Protein AF-A0A4R0UDD2-F1 (afdb_monomer_lite)

Organism: Bifidobacterium longum subsp. longum (NCBI:txid1679)

pLDDT: mean 87.97, std 8.01, range [45.84, 95.06]

Sequence (91 aa):
MGTDTGYVKVAADPEQVDGTILDGRDYSSGQLPQENIRIIKEADATLRLNLGTQLDALYDRPHKEITNEGGTLIIIHDADSSEWHFFECLV

Radius of gyration: 12.59 Å; chains: 1; bounding box: 29×22×33 Å

Secondary structure (DSSP, 8-state):
-PPEEEEEEEE--TTT-TTSTT-GGG-B-SPPPHHHHHHHHHHHHHH----SS-GGGGTTS-EEEEEETTEEEEEEEETTTTEEEEEEEE-

Structure (mmCIF, N/CA/C/O backbone):
data_AF-A0A4R0UDD2-F1
#
_entry.id   AF-A0A4R0UDD2-F1
#
loop_
_atom_site.group_PDB
_atom_site.id
_atom_site.type_symbol
_atom_site.label_atom_id
_atom_site.label_alt_id
_atom_site.label_comp_id
_atom_site.label_asym_id
_atom_site.label_entity_id
_atom_site.label_seq_id
_atom_site.pdbx_PDB_ins_code
_atom_site.Cartn_x
_atom_site.Cartn_y
_atom_site.Cartn_z
_atom_site.occupancy
_atom_site.B_iso_or_equiv
_atom_site.auth_seq_id
_atom_site.auth_comp_id
_atom_site.auth_asym_id
_atom_site.auth_atom_id
_atom_site.pdbx_PDB_model_num
ATOM 1 N N . MET A 1 1 ? -15.080 -0.262 17.065 1.00 45.84 1 MET A N 1
ATOM 2 C CA . MET A 1 1 ? -14.568 -1.556 16.579 1.00 45.84 1 MET A CA 1
ATOM 3 C C . MET A 1 1 ? -13.209 -1.239 15.995 1.00 45.84 1 MET A C 1
ATOM 5 O O . MET A 1 1 ? -13.121 -0.227 15.311 1.00 45.84 1 MET A O 1
ATOM 9 N N . GLY A 1 2 ? -12.153 -1.909 16.455 1.00 55.78 2 GLY A N 1
ATOM 10 C CA . GLY A 1 2 ? -10.795 -1.591 16.011 1.00 55.78 2 GLY A CA 1
ATOM 11 C C . GLY A 1 2 ? -10.629 -2.078 14.582 1.00 55.78 2 GLY A C 1
ATOM 12 O O . GLY A 1 2 ? -10.931 -3.234 14.324 1.00 55.78 2 GLY A O 1
ATOM 13 N N . THR A 1 3 ? -10.240 -1.192 13.676 1.00 67.81 3 THR A N 1
ATOM 14 C CA . THR A 1 3 ? -9.787 -1.567 12.339 1.00 67.81 3 THR A CA 1
ATOM 15 C C . THR A 1 3 ? -8.406 -2.191 12.482 1.00 67.81 3 THR A C 1
ATOM 17 O O . THR A 1 3 ? -7.484 -1.537 12.981 1.00 67.81 3 THR A O 1
ATOM 20 N N . ASP A 1 4 ? -8.266 -3.454 12.092 1.00 86.25 4 ASP A N 1
ATOM 21 C CA . ASP A 1 4 ? -6.961 -4.107 12.070 1.00 86.25 4 ASP A CA 1
ATOM 22 C C . ASP A 1 4 ? -6.199 -3.606 10.841 1.00 86.25 4 ASP A C 1
ATOM 24 O O . ASP A 1 4 ? -6.708 -3.643 9.720 1.00 86.25 4 ASP A O 1
ATOM 28 N N . THR A 1 5 ? -4.989 -3.083 11.053 1.00 89.38 5 THR A N 1
ATOM 29 C CA . THR A 1 5 ? -4.149 -2.560 9.971 1.00 89.38 5 THR A CA 1
ATOM 30 C C . THR A 1 5 ? -2.945 -3.459 9.722 1.00 89.38 5 THR A C 1
ATOM 32 O O . THR A 1 5 ? -2.303 -3.948 10.654 1.00 89.38 5 THR A O 1
ATOM 35 N N . GLY A 1 6 ? -2.641 -3.678 8.445 1.00 91.31 6 GLY A N 1
ATOM 36 C CA . GLY A 1 6 ? -1.516 -4.477 7.972 1.00 91.31 6 GLY A CA 1
ATOM 37 C C . GLY A 1 6 ? -0.590 -3.661 7.079 1.00 91.31 6 GLY A C 1
ATOM 38 O O . GLY A 1 6 ? -1.017 -2.725 6.402 1.00 91.31 6 GLY A O 1
ATOM 39 N N . TYR A 1 7 ? 0.694 -4.019 7.068 1.00 94.50 7 TYR A N 1
ATOM 40 C CA . TYR A 1 7 ? 1.665 -3.433 6.151 1.00 94.50 7 TYR A CA 1
ATOM 41 C C . TYR A 1 7 ? 2.676 -4.464 5.663 1.00 94.50 7 TYR A C 1
ATOM 43 O O . TYR A 1 7 ? 3.260 -5.201 6.461 1.00 94.50 7 TYR A O 1
ATOM 51 N N . VAL A 1 8 ? 2.937 -4.457 4.356 1.00 94.44 8 VAL A N 1
ATOM 52 C CA . VAL A 1 8 ? 4.004 -5.241 3.731 1.00 94.44 8 VAL A CA 1
ATOM 53 C C . VAL A 1 8 ? 4.761 -4.362 2.743 1.00 94.44 8 VAL A C 1
ATOM 55 O O . VAL A 1 8 ? 4.167 -3.612 1.973 1.00 94.44 8 VAL A O 1
ATOM 58 N N . LYS A 1 9 ? 6.089 -4.487 2.741 1.00 93.25 9 LYS A N 1
ATOM 59 C CA . LYS A 1 9 ? 6.953 -3.911 1.712 1.00 93.25 9 LYS A CA 1
ATOM 60 C C . LYS A 1 9 ? 7.561 -5.022 0.875 1.00 93.25 9 LYS A C 1
ATOM 62 O O . LYS A 1 9 ? 8.113 -5.970 1.433 1.00 93.25 9 LYS A O 1
ATOM 67 N N . VAL A 1 10 ? 7.477 -4.898 -0.443 1.00 91.56 10 VAL A N 1
ATOM 68 C CA . VAL A 1 10 ? 8.015 -5.877 -1.393 1.00 91.56 10 VAL A CA 1
ATOM 69 C C . VAL A 1 10 ? 8.947 -5.169 -2.357 1.00 91.56 10 VAL A C 1
ATOM 71 O O . VAL A 1 10 ? 8.559 -4.166 -2.941 1.00 91.56 10 VAL A O 1
ATOM 74 N N . ALA A 1 11 ? 10.147 -5.712 -2.550 1.00 90.19 11 ALA A N 1
ATOM 75 C CA . ALA A 1 11 ? 11.038 -5.287 -3.620 1.00 90.19 11 ALA A CA 1
ATOM 76 C C . ALA A 1 11 ? 10.939 -6.269 -4.795 1.00 90.19 11 ALA A C 1
ATOM 78 O O . ALA A 1 11 ? 11.046 -7.480 -4.589 1.00 90.19 11 ALA A O 1
ATOM 79 N N . ALA A 1 12 ? 10.732 -5.765 -6.008 1.00 86.94 12 ALA A N 1
ATOM 80 C CA . ALA A 1 12 ? 10.626 -6.572 -7.222 1.00 86.94 12 ALA A CA 1
ATOM 81 C C . ALA A 1 12 ? 11.195 -5.819 -8.431 1.00 86.94 12 ALA A C 1
ATOM 83 O O . ALA A 1 12 ? 11.233 -4.599 -8.443 1.00 86.94 12 ALA A O 1
ATOM 84 N N . ASP A 1 13 ? 11.647 -6.525 -9.461 1.00 86.25 13 ASP A N 1
ATOM 85 C CA . ASP A 1 13 ? 12.079 -5.872 -10.700 1.00 86.25 13 ASP A CA 1
ATOM 86 C C . ASP A 1 13 ? 10.841 -5.429 -11.510 1.00 86.25 13 ASP A C 1
ATOM 88 O O . ASP A 1 13 ? 10.071 -6.305 -11.921 1.00 86.25 13 ASP A O 1
ATOM 92 N N . PRO A 1 14 ? 10.623 -4.118 -11.761 1.00 80.38 14 PRO A N 1
ATOM 93 C CA . PRO A 1 14 ? 9.472 -3.632 -12.523 1.00 80.38 14 PRO A CA 1
ATOM 94 C C . PRO A 1 14 ? 9.358 -4.244 -13.926 1.00 80.38 14 PRO A C 1
ATOM 96 O O . PRO A 1 14 ? 8.256 -4.348 -14.460 1.00 80.38 14 PRO A O 1
ATOM 99 N N . GLU A 1 15 ? 10.471 -4.680 -14.524 1.00 83.19 15 GLU A N 1
ATOM 100 C CA . GLU A 1 15 ? 10.468 -5.315 -15.846 1.00 83.19 15 GLU A CA 1
ATOM 101 C C . GLU A 1 15 ? 9.970 -6.772 -15.807 1.00 83.19 15 GLU A C 1
ATOM 103 O O . GLU A 1 15 ? 9.609 -7.331 -16.842 1.00 83.19 15 GLU A O 1
ATOM 108 N N . GLN A 1 16 ? 9.916 -7.393 -14.623 1.00 83.69 16 GLN A N 1
ATOM 109 C CA . GLN A 1 16 ? 9.560 -8.807 -14.441 1.00 83.69 16 GLN A CA 1
ATOM 110 C C . GLN A 1 16 ? 8.177 -9.028 -13.809 1.00 83.69 16 GLN A C 1
ATOM 112 O O . GLN A 1 16 ? 7.758 -10.174 -13.652 1.00 83.69 16 GLN A O 1
ATOM 117 N N . VAL A 1 17 ? 7.452 -7.965 -13.444 1.00 84.88 17 VAL A N 1
ATOM 118 C CA . VAL A 1 17 ? 6.148 -8.054 -12.752 1.00 84.88 17 VAL A CA 1
ATOM 119 C C . VAL A 1 17 ? 4.924 -8.047 -13.685 1.00 84.88 17 VAL A C 1
ATOM 121 O O . VAL A 1 17 ? 3.793 -7.893 -13.214 1.00 84.88 17 VAL A O 1
ATOM 124 N N . ASP A 1 18 ? 5.125 -8.246 -14.990 1.00 81.56 18 ASP A N 1
ATOM 125 C CA . ASP A 1 18 ? 4.063 -8.290 -16.009 1.00 81.56 18 ASP A CA 1
ATOM 126 C C . ASP A 1 18 ? 2.972 -9.328 -15.676 1.00 81.56 18 ASP A C 1
ATOM 128 O O . ASP A 1 18 ? 3.254 -10.473 -15.315 1.00 81.56 18 ASP A O 1
ATOM 132 N N . GLY A 1 19 ? 1.704 -8.920 -15.783 1.00 79.19 19 GLY A N 1
ATOM 133 C CA . GLY A 1 19 ? 0.544 -9.785 -15.546 1.00 79.19 19 GLY A CA 1
ATOM 134 C C . GLY A 1 19 ? 0.256 -10.091 -14.071 1.00 79.19 19 GLY A C 1
ATOM 135 O O . GLY A 1 19 ? -0.587 -10.941 -13.775 1.00 79.19 19 GLY A O 1
ATOM 136 N N . THR A 1 20 ? 0.933 -9.416 -13.139 1.00 84.62 20 THR A N 1
ATOM 137 C CA . THR A 1 20 ? 0.700 -9.550 -11.693 1.00 84.62 20 THR A CA 1
ATOM 138 C C . THR A 1 20 ? -0.082 -8.364 -11.128 1.00 84.62 20 THR A C 1
ATOM 140 O O . THR A 1 20 ? -0.336 -7.372 -11.803 1.00 84.62 20 THR A O 1
ATOM 143 N N . ILE A 1 21 ? -0.449 -8.429 -9.846 1.00 84.44 21 ILE A N 1
ATOM 144 C CA . ILE A 1 21 ? -1.055 -7.292 -9.136 1.00 84.44 21 ILE A CA 1
ATOM 145 C C . ILE A 1 21 ? -0.123 -6.071 -9.043 1.00 84.44 21 ILE A C 1
ATOM 147 O O . ILE A 1 21 ? -0.616 -4.959 -8.886 1.00 84.44 21 ILE A O 1
ATOM 151 N N . LEU A 1 22 ? 1.192 -6.294 -9.150 1.00 87.38 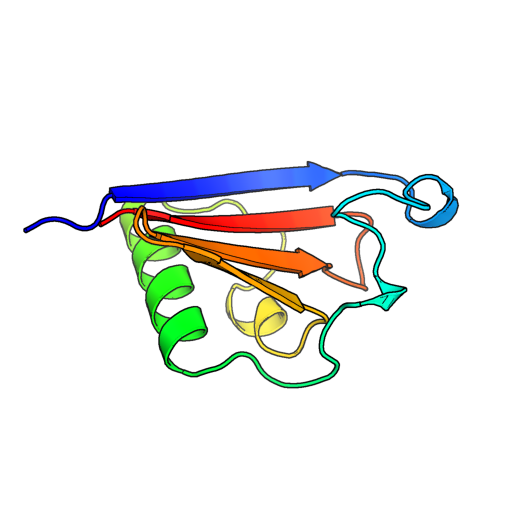22 LEU A N 1
ATOM 152 C CA . LEU A 1 22 ? 2.236 -5.268 -9.120 1.00 87.38 22 LEU A CA 1
ATOM 153 C C . LEU A 1 22 ? 2.402 -4.548 -10.462 1.00 87.38 22 LEU A C 1
ATOM 155 O O . LEU A 1 22 ? 3.103 -3.540 -10.535 1.00 87.38 22 LEU A O 1
ATOM 159 N N . ASP A 1 23 ? 1.781 -5.074 -11.517 1.00 85.25 23 ASP A N 1
ATOM 160 C CA . ASP A 1 23 ? 1.818 -4.494 -12.846 1.00 85.25 23 ASP A CA 1
ATOM 161 C C . ASP A 1 23 ? 1.192 -3.092 -12.840 1.00 85.25 23 ASP A C 1
ATOM 163 O O . ASP A 1 23 ? -0.013 -2.907 -12.636 1.00 85.25 23 ASP A O 1
ATOM 167 N N . GLY A 1 24 ? 2.047 -2.095 -13.066 1.00 76.94 24 GLY A N 1
ATOM 168 C CA . GLY A 1 24 ? 1.718 -0.678 -12.957 1.00 76.94 24 GLY A CA 1
ATOM 169 C C . GLY A 1 24 ? 0.762 -0.148 -14.027 1.00 76.94 24 GLY A C 1
ATOM 170 O O . GLY A 1 24 ? 0.327 0.995 -13.917 1.00 76.94 24 GLY A O 1
ATOM 171 N N . ARG A 1 25 ? 0.421 -0.930 -15.064 1.00 82.44 25 ARG A N 1
ATOM 172 C CA . ARG A 1 25 ? -0.433 -0.463 -16.176 1.00 82.44 25 ARG A CA 1
ATOM 173 C C . ARG A 1 25 ? -1.833 -0.035 -15.732 1.00 82.44 25 ARG A C 1
ATOM 175 O O . ARG A 1 25 ? -2.401 0.873 -16.333 1.00 82.44 25 ARG A O 1
ATOM 182 N N . ASP A 1 26 ? -2.342 -0.646 -14.666 1.00 82.56 26 ASP A N 1
ATOM 183 C CA . ASP A 1 26 ? -3.666 -0.355 -14.103 1.00 82.56 26 ASP A CA 1
ATOM 184 C C . ASP A 1 26 ? -3.616 0.611 -12.908 1.00 82.56 26 ASP A C 1
ATOM 186 O O . ASP A 1 26 ? -4.621 0.794 -12.217 1.00 82.56 26 ASP A O 1
ATOM 190 N N . TYR A 1 27 ? -2.449 1.177 -12.594 1.00 89.06 27 TYR A N 1
ATOM 191 C CA . TYR A 1 27 ? -2.309 2.057 -11.440 1.00 89.06 27 TYR A CA 1
ATOM 192 C C . TYR A 1 27 ? -2.839 3.448 -11.780 1.00 89.06 27 TYR A C 1
ATOM 194 O O . TYR A 1 27 ? -2.595 3.999 -12.855 1.00 89.06 27 TYR A O 1
ATOM 202 N N . SER A 1 28 ? -3.539 4.043 -10.822 1.00 88.25 28 SER A N 1
ATOM 203 C CA . SER A 1 28 ? -3.973 5.429 -10.890 1.00 88.25 28 SER A CA 1
ATOM 204 C C . SER A 1 28 ? -2.763 6.355 -10.952 1.00 88.25 28 SER A C 1
ATOM 206 O O . SER A 1 28 ? -1.835 6.242 -10.149 1.00 88.25 28 SER A O 1
ATOM 208 N N . SER A 1 29 ? -2.802 7.319 -11.870 1.00 79.88 29 SER A N 1
ATOM 209 C CA . SER A 1 29 ? -1.878 8.452 -11.892 1.00 79.88 29 SER A CA 1
ATOM 210 C C . SER A 1 29 ? -2.521 9.638 -11.169 1.00 79.88 29 SER A C 1
ATOM 212 O O . SER A 1 29 ? -3.447 10.254 -11.702 1.00 79.88 29 SER A O 1
ATOM 214 N N . GLY A 1 30 ? -2.067 9.958 -9.957 1.00 82.50 30 GLY A N 1
ATOM 215 C CA . GLY A 1 30 ? -2.572 11.096 -9.188 1.00 82.50 30 GLY A CA 1
ATOM 216 C C . GLY A 1 30 ? -2.460 10.905 -7.680 1.00 82.50 30 GLY A C 1
ATOM 217 O O . GLY A 1 30 ? -2.034 9.854 -7.206 1.00 82.50 30 GLY A O 1
ATOM 218 N N . GLN A 1 31 ? -2.866 11.936 -6.941 1.00 90.44 31 GLN A N 1
ATOM 219 C CA . GLN A 1 31 ? -2.852 11.931 -5.482 1.00 90.44 31 GLN A CA 1
ATOM 220 C C . GLN A 1 31 ? -3.821 10.884 -4.915 1.00 90.44 31 GLN A C 1
ATOM 222 O O . GLN A 1 31 ? -4.936 10.717 -5.417 1.00 90.44 31 GLN A O 1
ATOM 227 N N . LEU A 1 32 ? -3.411 10.215 -3.838 1.00 93.50 32 LEU A N 1
ATOM 228 C CA . LEU A 1 32 ? -4.255 9.289 -3.091 1.00 93.50 32 LEU A CA 1
ATOM 229 C C . LEU A 1 32 ? -5.540 9.965 -2.580 1.00 93.50 32 LEU A C 1
ATOM 231 O O . LEU A 1 32 ? -5.498 11.102 -2.092 1.00 93.50 32 LEU A O 1
ATOM 235 N N . PRO A 1 33 ? -6.678 9.247 -2.587 1.00 92.56 33 PRO A N 1
ATOM 236 C CA . PRO A 1 33 ? -7.877 9.671 -1.877 1.00 92.56 33 PRO A CA 1
ATOM 237 C C . PRO A 1 33 ? -7.597 9.960 -0.394 1.00 92.56 33 PRO A C 1
ATOM 239 O O . PRO A 1 33 ? -6.796 9.279 0.247 1.00 92.56 33 PRO A O 1
ATOM 242 N N . GLN A 1 34 ? -8.303 10.940 0.181 1.00 92.56 34 GLN A N 1
ATOM 243 C CA . GLN A 1 34 ? -8.118 11.341 1.586 1.00 92.56 34 GLN A CA 1
ATOM 244 C C . GLN A 1 34 ? -8.329 10.185 2.577 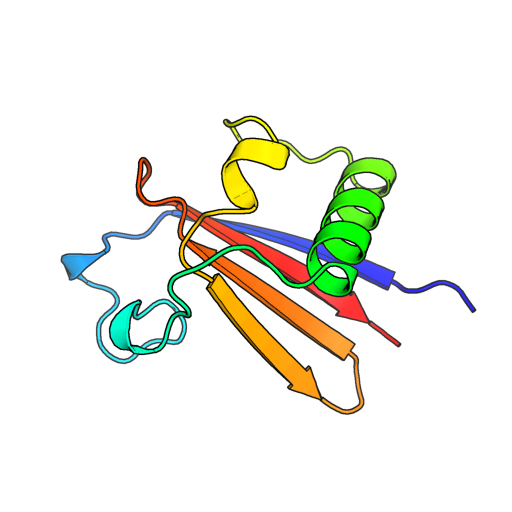1.00 92.56 34 GLN A C 1
ATOM 246 O O . GLN A 1 34 ? -7.629 10.117 3.585 1.00 92.56 34 GLN A O 1
ATOM 251 N N . GLU A 1 35 ? -9.243 9.257 2.279 1.00 91.06 35 GLU A N 1
ATOM 252 C CA . GLU A 1 35 ? -9.462 8.075 3.121 1.00 91.06 35 GLU A CA 1
ATOM 253 C C . GLU A 1 35 ? -8.261 7.118 3.084 1.00 91.06 35 GLU A C 1
ATOM 255 O O . GLU A 1 35 ? -7.815 6.649 4.127 1.00 91.06 35 GLU A O 1
ATOM 260 N N . ASN A 1 36 ? -7.643 6.923 1.917 1.00 92.94 36 ASN A N 1
ATOM 261 C CA . ASN A 1 36 ? -6.448 6.087 1.782 1.00 92.94 36 ASN A CA 1
ATOM 262 C C . ASN A 1 36 ? -5.259 6.707 2.528 1.00 92.94 36 ASN A C 1
ATOM 264 O O . ASN A 1 36 ? -4.535 6.009 3.235 1.00 92.94 36 ASN A O 1
ATOM 268 N N . ILE A 1 37 ? -5.100 8.034 2.452 1.00 94.62 37 ILE A N 1
ATOM 269 C CA . ILE A 1 37 ? -4.105 8.770 3.250 1.00 94.62 37 ILE A CA 1
ATOM 270 C C . ILE A 1 37 ? -4.351 8.562 4.747 1.00 94.62 37 ILE A C 1
ATOM 272 O O . ILE A 1 37 ? -3.404 8.389 5.515 1.00 94.62 37 ILE A O 1
ATOM 276 N N . ARG A 1 38 ? -5.614 8.590 5.183 1.00 92.12 38 ARG A N 1
ATOM 277 C CA . ARG A 1 38 ? -5.973 8.356 6.581 1.00 92.12 38 ARG A CA 1
ATOM 278 C C . ARG A 1 38 ? -5.601 6.938 7.022 1.00 92.12 38 ARG A C 1
ATOM 280 O O . ARG A 1 38 ? -4.927 6.810 8.039 1.00 92.12 38 ARG A O 1
ATOM 287 N N . ILE A 1 39 ? -5.957 5.917 6.244 1.00 91.19 39 ILE A N 1
ATOM 288 C CA . ILE A 1 39 ? -5.599 4.513 6.508 1.00 91.19 39 ILE A CA 1
ATOM 289 C C . ILE A 1 39 ? -4.080 4.352 6.639 1.00 91.19 39 ILE A C 1
ATOM 291 O O . ILE A 1 39 ? -3.594 3.773 7.607 1.00 91.19 39 ILE A O 1
ATOM 295 N N . ILE A 1 40 ? -3.320 4.917 5.701 1.00 93.69 40 ILE A N 1
ATOM 296 C CA . ILE A 1 40 ? -1.855 4.840 5.691 1.00 93.69 40 ILE A CA 1
ATOM 297 C C . ILE A 1 40 ? -1.250 5.506 6.933 1.00 93.69 40 ILE A C 1
ATOM 299 O O . ILE A 1 40 ? -0.341 4.952 7.549 1.00 93.69 40 ILE A O 1
ATOM 303 N N . LYS A 1 41 ? -1.773 6.667 7.345 1.00 93.12 41 LYS A N 1
ATOM 304 C CA . LYS A 1 41 ? -1.343 7.345 8.580 1.00 93.12 41 LYS A CA 1
ATOM 305 C C . LYS A 1 41 ? -1.671 6.540 9.833 1.00 93.12 41 LYS A C 1
ATOM 307 O O . LYS A 1 41 ? -0.863 6.508 10.757 1.00 93.12 41 LYS A O 1
ATOM 312 N N . GLU A 1 42 ? -2.844 5.915 9.885 1.00 91.38 42 GLU A N 1
ATOM 313 C CA . GLU A 1 42 ? -3.244 5.057 11.005 1.00 91.38 42 GLU A CA 1
ATOM 314 C C . GLU A 1 42 ? -2.350 3.807 11.090 1.00 91.38 42 GLU A C 1
ATOM 316 O O . GLU A 1 42 ? -1.883 3.463 12.180 1.00 91.38 42 GLU A O 1
ATOM 321 N N . ALA A 1 43 ? -2.031 3.185 9.950 1.00 91.44 43 ALA A N 1
ATOM 322 C CA . ALA A 1 43 ? -1.084 2.075 9.862 1.00 91.44 43 ALA A CA 1
ATOM 323 C C . ALA A 1 43 ? 0.331 2.490 10.301 1.00 91.44 43 ALA A C 1
ATOM 325 O O . ALA A 1 43 ? 0.944 1.800 11.115 1.00 91.44 43 ALA A O 1
ATOM 326 N N . ASP A 1 44 ? 0.832 3.642 9.839 1.00 92.94 44 ASP A N 1
ATOM 327 C CA . ASP A 1 44 ? 2.136 4.176 10.252 1.00 92.94 44 ASP A CA 1
ATOM 328 C C . ASP A 1 44 ? 2.213 4.432 11.761 1.00 92.94 44 ASP A C 1
ATOM 330 O O . ASP A 1 44 ? 3.136 3.967 12.434 1.00 92.94 44 ASP A O 1
ATOM 334 N N . ALA A 1 45 ? 1.196 5.087 12.324 1.00 91.31 45 ALA A N 1
ATOM 335 C CA . ALA A 1 45 ? 1.132 5.372 13.753 1.00 91.31 45 ALA A CA 1
ATOM 336 C C . ALA A 1 45 ? 1.072 4.095 14.612 1.00 91.31 45 ALA A C 1
ATOM 338 O O . ALA A 1 45 ? 1.652 4.054 15.703 1.00 91.31 45 ALA A O 1
ATOM 339 N N . THR A 1 46 ? 0.380 3.061 14.127 1.00 90.12 46 THR A N 1
ATOM 340 C CA . THR A 1 46 ? 0.151 1.805 14.857 1.00 90.12 46 THR A CA 1
ATOM 341 C C . THR A 1 46 ? 1.358 0.876 14.772 1.00 90.12 46 THR A C 1
ATOM 343 O O . THR A 1 46 ? 1.811 0.343 15.786 1.00 90.12 46 THR A O 1
ATOM 346 N N . LEU A 1 47 ? 1.900 0.700 13.568 1.00 90.50 47 LEU A N 1
ATOM 347 C CA . LEU A 1 47 ? 2.930 -0.291 13.263 1.00 90.50 47 LEU A CA 1
ATOM 348 C C . LEU A 1 47 ? 4.352 0.289 13.283 1.00 90.50 47 LEU A C 1
ATOM 350 O O . LEU A 1 47 ? 5.309 -0.481 13.330 1.00 90.50 47 LEU A O 1
ATOM 354 N N . ARG A 1 48 ? 4.498 1.624 13.293 1.00 91.06 48 ARG A N 1
ATOM 355 C CA . ARG A 1 48 ? 5.779 2.357 13.230 1.00 91.06 48 ARG A CA 1
ATOM 356 C C . ARG A 1 48 ? 6.609 1.923 12.027 1.00 91.06 48 ARG A C 1
ATOM 358 O O . ARG A 1 48 ? 7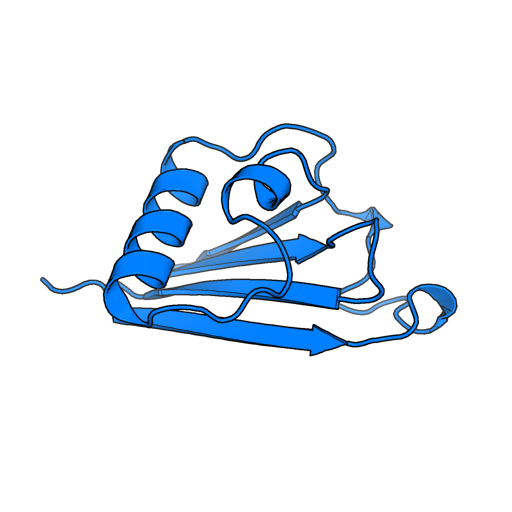.654 1.283 12.167 1.00 91.06 48 ARG A O 1
ATOM 365 N N . LEU A 1 49 ? 6.099 2.226 10.841 1.00 91.62 49 LEU A N 1
ATOM 366 C CA . LEU A 1 49 ? 6.577 1.620 9.610 1.00 91.62 49 LEU A CA 1
ATOM 367 C C . LEU A 1 49 ? 7.981 2.094 9.240 1.00 91.62 49 LEU A C 1
ATOM 369 O O . LEU A 1 49 ? 8.317 3.273 9.311 1.00 91.62 49 LEU A O 1
ATOM 373 N N . ASN A 1 50 ? 8.806 1.152 8.785 1.00 89.56 50 ASN A N 1
ATOM 374 C CA .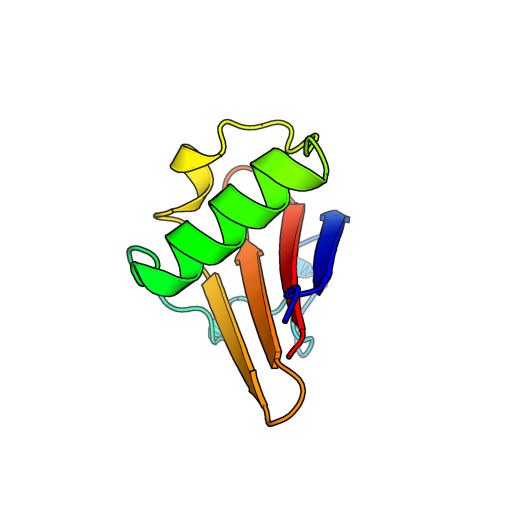 ASN A 1 50 ? 10.076 1.472 8.148 1.00 89.56 50 ASN A CA 1
ATOM 375 C C . ASN A 1 50 ? 9.894 1.464 6.629 1.00 89.56 50 ASN A C 1
ATOM 377 O O . ASN A 1 50 ? 9.995 0.420 5.977 1.00 89.56 50 ASN A O 1
ATOM 381 N N . LEU A 1 51 ? 9.595 2.636 6.078 1.00 87.56 51 LEU A N 1
ATOM 382 C CA . LEU A 1 51 ? 9.327 2.791 4.651 1.00 87.56 51 LEU A CA 1
ATOM 383 C C . LEU A 1 51 ? 10.624 2.886 3.841 1.00 87.56 51 LEU A C 1
ATOM 385 O O . LEU A 1 51 ? 10.691 2.348 2.746 1.00 87.56 51 LEU A O 1
ATOM 389 N N . GLY A 1 52 ? 11.673 3.502 4.392 1.00 85.50 52 GLY A N 1
ATOM 390 C CA . GLY A 1 52 ? 12.873 3.891 3.635 1.00 85.50 52 GLY A CA 1
ATOM 391 C C . GLY A 1 52 ? 12.733 5.238 2.910 1.00 85.50 52 GLY A C 1
ATOM 392 O O . GLY A 1 52 ? 13.723 5.771 2.420 1.00 85.50 52 GLY A O 1
ATOM 393 N N . THR A 1 53 ? 11.534 5.822 2.925 1.00 85.19 53 THR A N 1
ATOM 394 C CA . THR A 1 53 ? 11.205 7.162 2.428 1.00 85.19 53 THR A CA 1
ATOM 395 C C . THR A 1 53 ? 10.267 7.871 3.413 1.00 85.19 53 THR A C 1
ATOM 397 O O . THR A 1 53 ? 9.834 7.277 4.405 1.00 85.19 53 THR A O 1
ATOM 400 N N . GLN A 1 54 ? 9.974 9.152 3.188 1.00 89.69 54 GLN A N 1
ATOM 401 C CA . GLN A 1 54 ? 8.980 9.871 3.987 1.00 89.69 54 GLN A CA 1
ATOM 402 C C . GLN A 1 54 ? 7.563 9.413 3.610 1.00 89.69 54 GLN A C 1
ATOM 404 O O . GLN A 1 54 ? 7.272 9.188 2.439 1.00 89.69 54 GLN A O 1
ATOM 409 N N . LEU A 1 55 ? 6.676 9.274 4.602 1.00 91.44 55 LEU A N 1
ATOM 410 C CA . LEU A 1 55 ? 5.309 8.769 4.403 1.00 91.44 55 LEU A CA 1
ATOM 411 C C . LEU A 1 55 ? 4.518 9.603 3.383 1.00 91.44 55 LEU A C 1
ATOM 413 O O . LEU A 1 55 ? 3.770 9.061 2.577 1.00 91.44 55 LEU A O 1
ATOM 417 N N . ASP A 1 56 ? 4.687 10.922 3.406 1.00 91.75 56 ASP A N 1
ATOM 418 C CA . ASP A 1 56 ? 4.017 11.857 2.504 1.00 91.75 56 ASP A CA 1
ATOM 419 C C . ASP A 1 56 ? 4.530 11.804 1.064 1.00 91.75 56 ASP A C 1
ATOM 421 O O . ASP A 1 56 ? 3.751 12.038 0.140 1.00 91.75 56 ASP A O 1
ATOM 425 N N . ALA A 1 57 ? 5.782 11.394 0.853 1.00 90.81 57 ALA A N 1
ATOM 426 C CA . ALA A 1 57 ? 6.334 11.163 -0.480 1.00 90.81 57 ALA A CA 1
ATOM 427 C C . ALA A 1 57 ? 5.628 10.021 -1.237 1.00 90.81 57 ALA A C 1
ATOM 429 O O . ALA A 1 57 ? 5.781 9.916 -2.456 1.00 90.81 57 ALA A O 1
ATOM 430 N N . LEU A 1 58 ? 4.854 9.181 -0.536 1.00 91.25 58 LEU A N 1
ATOM 431 C CA . LEU A 1 58 ? 4.039 8.121 -1.130 1.00 91.25 58 LEU A CA 1
ATOM 432 C C . LEU A 1 58 ? 2.684 8.621 -1.654 1.00 91.25 58 LEU A C 1
ATOM 434 O O . LEU A 1 58 ? 2.068 7.941 -2.470 1.00 91.25 58 LEU A O 1
ATOM 438 N N . TYR A 1 59 ? 2.192 9.786 -1.216 1.00 92.62 59 TYR A N 1
ATOM 439 C CA . TYR A 1 59 ? 0.802 10.187 -1.480 1.00 92.62 59 TYR A CA 1
ATOM 440 C C . TYR A 1 59 ? 0.514 10.591 -2.924 1.00 92.62 59 TYR A C 1
ATOM 442 O O . TYR A 1 59 ? -0.636 10.504 -3.347 1.00 92.62 59 TYR A O 1
ATOM 450 N N . ASP A 1 60 ? 1.539 10.991 -3.672 1.00 91.12 60 ASP A N 1
ATOM 451 C CA . ASP A 1 60 ? 1.427 11.382 -5.081 1.00 91.12 60 ASP A CA 1
ATOM 452 C C . ASP A 1 60 ? 1.952 10.295 -6.035 1.00 91.12 60 ASP A C 1
ATOM 454 O O . ASP A 1 60 ? 2.114 10.525 -7.237 1.00 91.12 60 ASP A O 1
ATOM 458 N N . ARG A 1 61 ? 2.249 9.101 -5.507 1.00 91.56 61 ARG A N 1
ATOM 459 C CA . ARG A 1 61 ? 2.805 7.989 -6.280 1.00 91.56 61 ARG A CA 1
ATOM 460 C C . ARG A 1 61 ? 1.714 7.182 -6.987 1.00 91.56 61 ARG A C 1
ATOM 462 O O . ARG A 1 61 ? 0.559 7.173 -6.544 1.00 91.56 61 ARG A O 1
ATOM 469 N N . PRO A 1 62 ? 2.074 6.468 -8.073 1.00 91.81 62 PRO A N 1
ATOM 470 C CA . PRO A 1 62 ? 1.170 5.522 -8.704 1.00 91.81 62 PRO A CA 1
ATOM 471 C C . PRO A 1 62 ? 0.639 4.526 -7.679 1.00 91.81 62 PRO A C 1
ATOM 473 O O . PRO A 1 62 ? 1.411 3.906 -6.941 1.00 91.81 62 PRO A O 1
ATOM 476 N N . HIS A 1 63 ? -0.678 4.349 -7.653 1.00 93.56 63 HIS A N 1
ATOM 477 C CA . HIS A 1 63 ? -1.317 3.489 -6.668 1.00 93.56 63 HIS A CA 1
ATOM 478 C C . HIS A 1 63 ? -2.489 2.700 -7.240 1.00 93.56 63 HIS A C 1
ATOM 480 O O . HIS A 1 63 ? -3.098 3.072 -8.242 1.00 93.56 63 HIS A O 1
ATOM 486 N N . LYS A 1 64 ? -2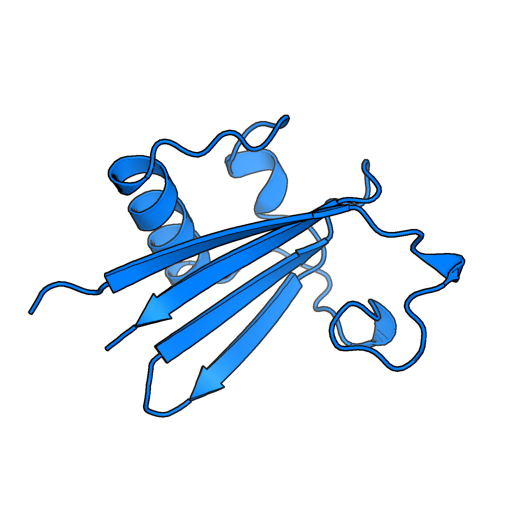.834 1.620 -6.550 1.00 93.12 64 LYS A N 1
ATOM 487 C CA . LYS A 1 64 ? -3.990 0.778 -6.825 1.00 93.12 64 LYS A CA 1
ATOM 488 C C . LYS A 1 64 ? -4.736 0.524 -5.526 1.00 93.12 64 LYS A C 1
ATOM 490 O O . LYS A 1 64 ? -4.123 0.223 -4.506 1.00 93.12 64 LYS A O 1
ATOM 495 N N . GLU A 1 65 ? -6.053 0.645 -5.574 1.00 93.00 65 GLU A N 1
ATOM 496 C CA . GLU A 1 65 ? -6.938 0.328 -4.457 1.00 93.00 65 GLU A CA 1
ATOM 497 C C . GLU A 1 65 ? -7.762 -0.909 -4.809 1.00 93.00 65 GLU A C 1
ATOM 499 O O . GLU A 1 65 ? -8.287 -1.027 -5.919 1.00 93.00 65 GLU A O 1
ATOM 504 N N . ILE A 1 66 ? -7.871 -1.834 -3.861 1.00 91.75 66 ILE A N 1
ATOM 505 C CA . ILE A 1 66 ? -8.731 -3.008 -3.955 1.00 91.75 66 ILE A CA 1
ATOM 506 C C . ILE A 1 66 ? -9.571 -3.056 -2.687 1.00 91.75 66 ILE A C 1
ATOM 508 O O . ILE A 1 66 ? -9.044 -3.286 -1.603 1.00 91.75 66 ILE A O 1
ATOM 512 N N . THR A 1 67 ? -10.877 -2.866 -2.838 1.00 91.81 67 THR A N 1
ATOM 513 C CA . THR A 1 67 ? -11.825 -2.830 -1.720 1.00 91.81 67 THR A CA 1
ATOM 514 C C . THR A 1 67 ? -12.844 -3.957 -1.864 1.00 91.81 67 THR A C 1
ATOM 516 O O . THR A 1 67 ? -13.381 -4.189 -2.950 1.00 91.81 67 THR A O 1
ATOM 519 N N . ASN A 1 68 ? -13.100 -4.677 -0.773 1.00 92.19 68 ASN A N 1
ATOM 520 C CA . ASN A 1 68 ? -14.107 -5.732 -0.677 1.00 92.19 68 ASN A CA 1
ATOM 521 C C . ASN A 1 68 ? -14.825 -5.684 0.688 1.00 92.19 68 ASN A C 1
ATOM 523 O O . ASN A 1 68 ? -14.620 -4.764 1.474 1.00 92.19 68 ASN A O 1
ATOM 527 N N . GLU A 1 69 ? -15.686 -6.667 0.970 1.00 90.06 69 GLU A N 1
ATOM 528 C CA . GLU A 1 69 ? -16.444 -6.730 2.232 1.00 90.06 69 GLU A CA 1
ATOM 529 C C . GLU A 1 69 ? -15.560 -6.878 3.482 1.00 90.06 69 GLU A C 1
ATOM 531 O O . GLU A 1 69 ? -15.990 -6.513 4.572 1.00 90.06 69 GLU A O 1
ATOM 536 N N . GLY A 1 70 ? -14.347 -7.414 3.331 1.00 88.19 70 GLY A N 1
ATOM 537 C CA . GLY A 1 70 ? -13.391 -7.618 4.418 1.00 88.19 70 GLY A CA 1
ATOM 538 C C . GLY A 1 70 ? -12.450 -6.438 4.656 1.00 88.19 70 GLY A C 1
ATOM 539 O O . GLY A 1 70 ? -11.770 -6.427 5.679 1.00 88.19 70 GLY A O 1
ATOM 540 N N . GLY A 1 71 ? -12.397 -5.456 3.750 1.00 91.69 71 GLY A N 1
ATOM 541 C CA . GLY A 1 71 ? -11.537 -4.289 3.911 1.00 91.69 71 GLY A CA 1
ATOM 542 C C . GLY A 1 71 ? -10.997 -3.693 2.618 1.00 91.69 71 GLY A C 1
ATOM 543 O O . GLY A 1 71 ? -11.470 -3.975 1.513 1.00 91.69 71 GLY A O 1
ATOM 544 N N . THR A 1 72 ? -9.973 -2.861 2.784 1.00 92.94 72 THR A N 1
ATOM 545 C CA . THR A 1 72 ? -9.302 -2.128 1.708 1.00 92.94 72 THR A CA 1
ATOM 546 C C . THR A 1 72 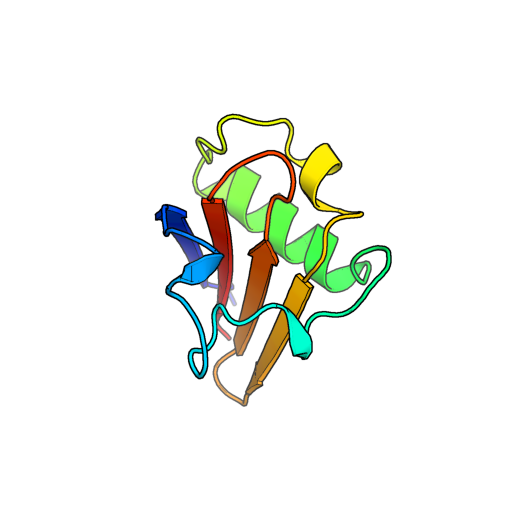? -7.808 -2.430 1.713 1.00 92.94 72 THR A C 1
ATOM 548 O O . THR A 1 72 ? -7.139 -2.295 2.737 1.00 92.94 72 THR A O 1
ATOM 551 N N . LEU A 1 73 ? -7.282 -2.793 0.544 1.00 94.00 73 LEU A N 1
ATOM 552 C CA . LEU A 1 73 ? -5.858 -2.901 0.255 1.00 94.00 73 LEU A CA 1
ATOM 553 C C . LEU A 1 73 ? -5.432 -1.741 -0.648 1.00 94.00 73 LEU A C 1
ATOM 555 O O . LEU A 1 73 ? -5.967 -1.564 -1.744 1.00 94.00 73 LEU A O 1
ATOM 559 N N . ILE A 1 74 ? -4.432 -0.986 -0.207 1.00 95.06 74 ILE A N 1
ATOM 560 C CA . ILE A 1 74 ? -3.818 0.113 -0.950 1.00 95.06 74 ILE A CA 1
ATOM 561 C C . ILE A 1 74 ? -2.404 -0.315 -1.321 1.00 95.06 74 ILE A C 1
ATOM 563 O O . ILE A 1 74 ? -1.591 -0.620 -0.450 1.00 95.06 74 ILE A O 1
ATOM 567 N N . ILE A 1 75 ? -2.109 -0.333 -2.615 1.00 94.62 75 ILE A N 1
ATOM 568 C CA . ILE A 1 75 ? -0.801 -0.692 -3.155 1.00 94.62 75 ILE A CA 1
ATOM 569 C C . ILE A 1 75 ? -0.199 0.554 -3.779 1.00 94.62 75 ILE A C 1
ATOM 571 O O . ILE A 1 75 ? -0.810 1.152 -4.659 1.00 94.62 75 ILE A O 1
ATOM 575 N N . ILE A 1 76 ? 0.995 0.934 -3.349 1.00 94.31 76 ILE A N 1
ATOM 576 C CA . ILE A 1 76 ? 1.715 2.100 -3.860 1.00 94.31 76 ILE A CA 1
ATOM 577 C C . ILE A 1 76 ? 3.031 1.622 -4.450 1.00 94.31 76 ILE A C 1
ATOM 579 O O . ILE A 1 76 ? 3.804 0.962 -3.760 1.00 94.31 76 ILE A O 1
ATOM 583 N N . HIS A 1 77 ? 3.276 1.953 -5.715 1.00 91.00 77 HIS A N 1
ATOM 584 C CA . HIS A 1 77 ? 4.581 1.760 -6.337 1.00 91.00 77 HIS A CA 1
ATOM 585 C C . HIS A 1 77 ? 5.414 3.016 -6.094 1.00 91.00 77 HIS A C 1
ATOM 587 O O . HIS A 1 77 ? 5.094 4.090 -6.614 1.00 91.00 77 HIS A O 1
ATOM 593 N N . ASP A 1 78 ? 6.463 2.903 -5.288 1.00 87.94 78 ASP A N 1
ATOM 594 C CA . ASP A 1 78 ? 7.381 4.014 -5.085 1.00 87.94 78 ASP A CA 1
ATOM 595 C C . ASP A 1 78 ? 8.290 4.121 -6.308 1.00 87.94 78 ASP A C 1
ATOM 597 O O . ASP A 1 78 ? 9.302 3.456 -6.379 1.00 87.94 78 ASP A O 1
ATOM 601 N N . ALA A 1 79 ? 7.918 4.936 -7.297 1.00 69.75 79 ALA A N 1
ATOM 602 C CA . ALA A 1 79 ? 8.596 4.984 -8.598 1.00 69.75 79 ALA A CA 1
ATOM 603 C C . ALA A 1 79 ? 10.112 5.283 -8.551 1.00 69.75 79 ALA A C 1
ATOM 605 O O . ALA A 1 79 ? 10.805 5.040 -9.539 1.00 69.75 79 ALA A O 1
ATOM 606 N N . ASP A 1 80 ? 10.622 5.820 -7.438 1.00 71.31 80 ASP A N 1
ATOM 607 C CA . ASP A 1 80 ? 12.054 6.086 -7.257 1.00 71.31 80 ASP A CA 1
ATOM 608 C C . ASP A 1 80 ? 12.815 4.847 -6.748 1.00 71.31 80 ASP A C 1
ATOM 610 O O . ASP A 1 80 ? 14.049 4.830 -6.723 1.00 71.31 80 ASP A O 1
ATOM 614 N N . SER A 1 81 ? 12.089 3.803 -6.351 1.00 71.81 81 SER A N 1
ATOM 615 C CA . SER A 1 81 ? 12.606 2.546 -5.840 1.00 71.81 81 SER A CA 1
ATOM 616 C C . SER A 1 81 ? 11.931 1.355 -6.533 1.00 71.81 81 SER A C 1
ATOM 618 O O . SER A 1 81 ? 10.853 1.428 -7.107 1.00 71.81 81 SER A O 1
ATOM 620 N N . SER A 1 82 ? 12.580 0.198 -6.525 1.00 84.69 82 SER A N 1
ATOM 621 C CA . SER A 1 82 ? 11.952 -1.047 -6.983 1.00 84.69 82 SER A CA 1
ATOM 622 C C . SER A 1 82 ? 11.047 -1.631 -5.889 1.00 84.69 82 SER A C 1
ATOM 624 O O . SER A 1 82 ? 11.050 -2.843 -5.679 1.00 84.69 82 SER A O 1
ATOM 626 N N . GLU A 1 83 ? 10.355 -0.776 -5.124 1.00 90.94 83 GLU A N 1
ATOM 627 C CA . GLU A 1 83 ? 9.576 -1.147 -3.943 1.00 90.94 83 GLU A CA 1
ATOM 628 C C . GLU A 1 83 ? 8.078 -0.848 -4.115 1.00 90.94 83 GLU A C 1
ATOM 630 O O . GLU A 1 83 ? 7.649 0.192 -4.621 1.00 90.94 83 GLU A O 1
ATOM 635 N N . TRP A 1 84 ? 7.263 -1.783 -3.631 1.00 92.94 84 TRP A N 1
ATOM 636 C CA . TRP A 1 84 ? 5.821 -1.650 -3.503 1.00 92.94 84 TRP A CA 1
ATOM 637 C C . TRP A 1 84 ? 5.443 -1.710 -2.034 1.00 92.94 84 TRP A C 1
ATOM 639 O O . TRP A 1 84 ? 5.840 -2.621 -1.298 1.00 92.94 84 TRP A O 1
ATOM 649 N N . HIS A 1 85 ? 4.631 -0.746 -1.630 1.00 94.50 85 HIS A N 1
ATOM 650 C CA . HIS A 1 85 ? 4.070 -0.651 -0.297 1.00 94.50 85 HIS A CA 1
ATOM 651 C C . HIS A 1 85 ? 2.620 -1.112 -0.326 1.00 94.50 85 HIS A C 1
ATOM 653 O O . HIS A 1 85 ? 1.813 -0.589 -1.091 1.00 94.50 85 HIS A O 1
ATOM 659 N N . PHE A 1 86 ? 2.296 -2.077 0.523 1.00 94.94 86 PHE A N 1
ATOM 660 C CA . PHE A 1 86 ? 0.957 -2.612 0.703 1.00 94.94 86 PHE A CA 1
ATOM 661 C C . PHE A 1 86 ? 0.451 -2.178 2.069 1.00 94.94 86 PHE A C 1
ATOM 663 O O . PHE A 1 86 ? 1.073 -2.505 3.078 1.00 94.94 86 PHE A O 1
ATOM 670 N N . PHE A 1 87 ? -0.672 -1.471 2.097 1.00 95.06 87 PHE A N 1
ATOM 671 C CA . PHE A 1 87 ? -1.366 -1.070 3.315 1.00 95.06 87 PHE A CA 1
ATOM 672 C C . PHE A 1 87 ? -2.746 -1.709 3.324 1.00 95.06 87 PHE A C 1
ATOM 674 O O . PHE A 1 87 ? -3.521 -1.520 2.390 1.00 95.06 87 PHE A O 1
ATOM 681 N N . GLU A 1 88 ? -3.047 -2.461 4.370 1.00 92.56 88 GLU A N 1
ATOM 682 C CA . GLU A 1 88 ? -4.319 -3.154 4.539 1.00 92.56 88 GLU A CA 1
ATOM 683 C C . GLU A 1 88 ? -5.089 -2.541 5.708 1.00 92.56 88 GLU A C 1
ATOM 685 O O . GLU A 1 88 ? -4.509 -2.245 6.754 1.00 92.56 88 GLU A O 1
ATOM 690 N N . CYS A 1 89 ? -6.393 -2.355 5.529 1.00 91.50 89 CYS A N 1
ATOM 691 C CA . CYS A 1 89 ? -7.331 -1.971 6.576 1.00 91.50 89 CYS A CA 1
ATOM 692 C C . CYS A 1 89 ? -8.503 -2.950 6.562 1.00 91.50 89 CYS A C 1
ATOM 694 O O . CYS A 1 89 ? -9.255 -2.984 5.587 1.00 91.50 89 CYS A O 1
ATOM 696 N N . LEU A 1 90 ? -8.632 -3.746 7.622 1.00 89.00 90 LEU A N 1
ATOM 697 C CA . LEU A 1 90 ? -9.650 -4.782 7.784 1.00 89.00 90 LEU A CA 1
ATOM 698 C C . LEU A 1 90 ? -10.829 -4.278 8.630 1.00 89.00 90 LEU A C 1
ATOM 700 O O . LEU A 1 90 ? -10.636 -3.497 9.570 1.00 89.00 90 LEU A O 1
ATOM 704 N N . VAL A 1 91 ? -12.041 -4.732 8.283 1.00 83.19 91 VAL A N 1
ATOM 705 C CA . VAL A 1 91 ? -13.327 -4.346 8.911 1.00 83.19 91 VAL A CA 1
ATOM 706 C C . VAL A 1 91 ? -13.800 -5.365 9.943 1.00 83.19 91 VAL A C 1
ATOM 708 O O . VAL A 1 91 ? -13.734 -6.581 9.657 1.00 83.19 91 VAL A O 1
#

Foldseek 3Di:
DDWDKDKDKDFDDQVPQPPHPSPLPPWDQAFDDPVVLVLLVVNCVVVVDDPVDDSVLQGRFTWDWDADPQWIWIWGCNVVGSMIMIMTTGD